Protein AF-A0A0F4IVL5-F1 (afdb_monomer_lite)

Structure (mmCIF, N/CA/C/O backbone):
data_AF-A0A0F4IVL5-F1
#
_entry.id   AF-A0A0F4IVL5-F1
#
loop_
_atom_site.group_PDB
_atom_site.id
_atom_site.type_symbol
_atom_site.label_atom_id
_atom_site.label_alt_id
_atom_site.label_comp_id
_atom_site.label_asym_id
_atom_site.label_entity_id
_atom_site.label_seq_id
_atom_site.pdbx_PDB_ins_code
_atom_site.Cartn_x
_atom_site.Cartn_y
_atom_site.Cartn_z
_atom_site.occupancy
_atom_site.B_iso_or_equiv
_atom_site.auth_seq_id
_atom_site.auth_comp_id
_atom_site.auth_asym_id
_atom_site.auth_atom_id
_atom_site.pdbx_PDB_model_num
ATOM 1 N N . MET A 1 1 ? -1.872 11.569 27.499 1.00 45.91 1 MET A N 1
ATOM 2 C CA . MET A 1 1 ? -1.286 10.921 26.307 1.00 45.91 1 MET A CA 1
ATOM 3 C C . MET A 1 1 ? -2.081 9.650 26.043 1.00 45.91 1 MET A C 1
ATOM 5 O O . MET A 1 1 ? -2.025 8.741 26.862 1.00 45.91 1 MET A O 1
ATOM 9 N N . GLN A 1 2 ? -2.922 9.628 25.009 1.00 46.56 2 GLN A N 1
ATOM 10 C CA . GLN A 1 2 ? -3.756 8.465 24.693 1.00 46.56 2 GLN A CA 1
ATOM 11 C C . GLN A 1 2 ? -2.870 7.436 23.980 1.00 46.56 2 GLN A C 1
ATOM 13 O O . GLN A 1 2 ? -2.248 7.750 22.970 1.00 46.56 2 GLN A O 1
ATOM 18 N N . LYS A 1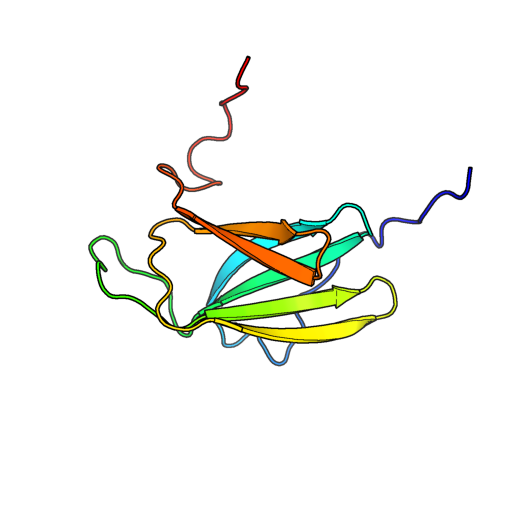 3 ? -2.719 6.245 24.565 1.00 47.25 3 LYS A N 1
ATOM 19 C CA . LYS A 1 3 ? -1.897 5.169 23.999 1.00 47.25 3 LYS A CA 1
ATOM 20 C C . LYS A 1 3 ? -2.745 4.457 22.948 1.00 47.25 3 LYS A C 1
ATOM 22 O O . LYS A 1 3 ? -3.630 3.684 23.309 1.00 47.25 3 LYS A O 1
ATOM 27 N N . THR A 1 4 ? -2.519 4.745 21.670 1.00 56.75 4 THR A N 1
ATOM 28 C CA . THR A 1 4 ? -3.123 3.964 20.58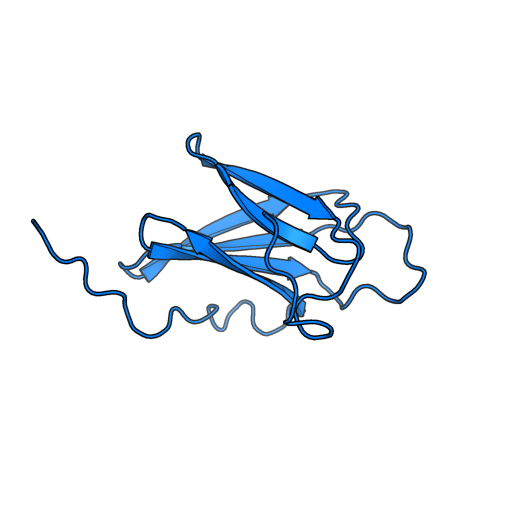5 1.00 56.75 4 THR A CA 1
ATOM 29 C C . THR A 1 4 ? -2.566 2.552 20.683 1.00 56.75 4 THR A C 1
ATOM 31 O O . THR A 1 4 ? -1.358 2.346 20.561 1.00 56.75 4 THR A O 1
ATOM 34 N N . ALA A 1 5 ? -3.429 1.582 20.981 1.00 56.59 5 ALA A N 1
ATOM 35 C CA . ALA A 1 5 ? -3.049 0.185 20.902 1.00 56.59 5 ALA A CA 1
ATOM 36 C C . ALA A 1 5 ? -2.736 -0.110 19.433 1.00 56.59 5 ALA A C 1
ATOM 38 O O . ALA A 1 5 ? -3.631 -0.083 18.591 1.00 56.59 5 ALA A O 1
ATOM 39 N N . LEU A 1 6 ? -1.460 -0.339 19.122 1.00 51.94 6 LEU A N 1
ATOM 40 C CA . LEU A 1 6 ? -1.075 -0.875 17.826 1.00 51.94 6 LEU A CA 1
ATOM 41 C C . LEU A 1 6 ? -1.705 -2.268 17.745 1.00 51.94 6 LEU A C 1
ATOM 43 O O . LEU A 1 6 ? -1.311 -3.166 18.492 1.00 51.94 6 LEU A O 1
ATOM 47 N N . ALA A 1 7 ? -2.738 -2.420 16.912 1.00 53.19 7 ALA A N 1
ATOM 48 C CA . ALA A 1 7 ? -3.296 -3.730 16.612 1.00 53.19 7 ALA A CA 1
ATOM 49 C C . ALA A 1 7 ? -2.143 -4.582 16.085 1.00 53.19 7 ALA A C 1
ATOM 51 O O . ALA A 1 7 ? -1.465 -4.194 15.134 1.00 53.19 7 ALA A O 1
ATOM 52 N N . SER A 1 8 ? -1.865 -5.688 16.772 1.00 52.81 8 SER A N 1
ATOM 53 C CA . SER A 1 8 ? -0.572 -6.360 16.682 1.00 52.81 8 SER A CA 1
ATOM 54 C C . SER A 1 8 ? -0.240 -6.832 15.271 1.00 52.81 8 SER A C 1
ATOM 56 O O . SER A 1 8 ? 0.938 -6.894 14.948 1.00 52.81 8 SER A O 1
ATOM 58 N N . PHE A 1 9 ? -1.233 -7.063 14.406 1.00 58.47 9 PHE A N 1
ATOM 59 C CA . PHE A 1 9 ? -1.015 -7.340 12.988 1.00 58.47 9 PHE A CA 1
ATOM 60 C C . PHE A 1 9 ? -2.221 -6.853 12.179 1.00 58.47 9 PHE A C 1
ATOM 62 O O . PHE A 1 9 ? -3.326 -7.378 12.323 1.00 58.47 9 PHE A O 1
ATOM 69 N N . ALA A 1 10 ? -2.030 -5.864 11.310 1.00 71.19 10 ALA A N 1
ATOM 70 C CA . ALA A 1 10 ? -2.988 -5.626 10.240 1.00 71.19 10 ALA A CA 1
ATOM 71 C C . ALA A 1 10 ? -2.763 -6.699 9.167 1.00 71.19 10 ALA A C 1
ATOM 73 O O . ALA A 1 10 ? -1.635 -6.912 8.720 1.00 71.19 10 ALA A O 1
ATOM 74 N N . HIS A 1 11 ? -3.822 -7.406 8.783 1.00 85.81 11 HIS A N 1
ATOM 75 C CA . HIS A 1 11 ? -3.759 -8.446 7.761 1.00 85.81 11 HIS A CA 1
ATOM 76 C C . HIS A 1 11 ? -4.280 -7.910 6.434 1.00 85.81 11 HIS A C 1
ATOM 78 O O . HIS A 1 11 ? -5.309 -7.235 6.401 1.00 85.81 11 HIS A O 1
ATOM 84 N N . LEU A 1 12 ? -3.618 -8.285 5.336 1.00 92.12 12 LEU A N 1
ATOM 85 C CA . LEU A 1 12 ? -4.168 -8.054 4.006 1.00 92.12 12 LEU A CA 1
ATOM 86 C C . LEU A 1 12 ? -5.525 -8.780 3.907 1.00 92.12 12 LEU A C 1
ATOM 88 O O . LEU A 1 12 ? -5.571 -9.986 4.196 1.00 92.12 12 LEU A O 1
ATOM 92 N N . PRO A 1 13 ? -6.618 -8.102 3.505 1.00 93.12 13 PRO A N 1
ATOM 93 C CA . PRO A 1 13 ? -7.913 -8.745 3.338 1.00 93.12 13 PRO A CA 1
ATOM 94 C C . PRO A 1 13 ? -7.835 -9.926 2.366 1.00 93.12 13 PRO A C 1
ATOM 96 O O . PRO A 1 13 ? -7.174 -9.856 1.330 1.00 93.12 13 PRO A O 1
ATOM 99 N N . ARG A 1 14 ? -8.535 -11.019 2.700 1.00 92.62 14 ARG A N 1
ATOM 100 C CA . ARG A 1 14 ? -8.492 -12.290 1.946 1.00 92.62 14 ARG A CA 1
ATOM 101 C C . ARG A 1 14 ? -8.837 -12.142 0.466 1.00 92.62 14 ARG A C 1
ATOM 103 O O . ARG A 1 14 ? -8.336 -12.900 -0.352 1.00 92.62 14 ARG A O 1
ATOM 110 N N . THR A 1 15 ? -9.661 -11.154 0.130 1.00 94.81 15 THR A N 1
ATOM 111 C CA . THR A 1 15 ? -10.059 -10.812 -1.243 1.00 94.81 15 THR A CA 1
ATOM 112 C C . THR A 1 15 ? -8.904 -10.371 -2.136 1.00 94.81 15 THR A C 1
ATOM 114 O O . THR A 1 15 ? -9.101 -10.282 -3.338 1.00 94.81 15 THR A O 1
ATOM 117 N N . HIS A 1 16 ? -7.734 -10.073 -1.566 1.00 94.88 16 HIS A N 1
ATOM 118 C CA . HIS A 1 16 ? -6.552 -9.620 -2.299 1.00 94.88 16 HIS A CA 1
ATOM 119 C C . HIS A 1 16 ? -5.373 -10.597 -2.194 1.00 94.88 16 HIS A C 1
ATOM 121 O O . HIS A 1 16 ? -4.253 -10.251 -2.562 1.00 94.88 16 HIS A O 1
ATOM 127 N N . HIS A 1 17 ? -5.590 -11.802 -1.652 1.00 93.50 17 HIS A N 1
ATOM 128 C CA . HIS A 1 17 ? -4.535 -12.818 -1.493 1.00 93.50 17 HIS A CA 1
ATOM 129 C C . HIS A 1 17 ? -4.094 -13.440 -2.823 1.00 93.50 17 HIS A C 1
ATOM 131 O O . HIS A 1 17 ? -3.039 -14.063 -2.883 1.00 93.50 17 HIS A O 1
ATOM 137 N N . ASP A 1 18 ? -4.885 -13.269 -3.880 1.00 93.38 18 ASP A N 1
ATOM 138 C CA . ASP A 1 18 ? -4.565 -13.650 -5.255 1.00 93.38 18 ASP A CA 1
ATOM 139 C C . ASP A 1 18 ? -3.544 -12.707 -5.916 1.00 93.38 18 ASP A C 1
ATOM 141 O O . ASP A 1 18 ? -2.912 -13.079 -6.905 1.00 93.38 18 ASP A O 1
ATOM 145 N N . ARG A 1 19 ? -3.353 -11.500 -5.368 1.00 94.81 19 ARG A N 1
ATOM 146 C CA . ARG A 1 19 ? -2.406 -10.505 -5.880 1.00 94.81 19 ARG A CA 1
ATOM 147 C C . ARG A 1 19 ? -1.026 -10.669 -5.246 1.00 94.81 19 ARG A C 1
ATOM 149 O O . ARG A 1 19 ? -0.867 -11.072 -4.094 1.00 94.81 19 ARG A O 1
ATOM 156 N N . HIS A 1 20 ? 0.004 -10.285 -5.989 1.00 93.31 20 HIS A N 1
ATOM 157 C CA . HIS A 1 20 ? 1.374 -10.299 -5.506 1.00 93.31 20 HIS A CA 1
ATOM 158 C C . HIS A 1 20 ? 1.676 -9.064 -4.650 1.00 93.31 20 HIS A C 1
ATOM 160 O O . HIS A 1 20 ? 1.575 -7.933 -5.125 1.00 93.31 20 HIS A O 1
ATOM 166 N N . VAL A 1 21 ? 2.101 -9.278 -3.403 1.00 93.38 21 VAL A N 1
ATOM 167 C CA . VAL A 1 21 ? 2.521 -8.201 -2.496 1.00 93.38 21 VAL A CA 1
ATOM 168 C C . VAL A 1 21 ? 3.917 -7.715 -2.876 1.00 93.38 21 VAL A C 1
ATOM 170 O O . VAL A 1 21 ? 4.894 -8.451 -2.752 1.00 93.38 21 VAL A O 1
ATOM 173 N N . LEU A 1 22 ? 4.020 -6.457 -3.302 1.00 90.94 22 LEU A N 1
ATOM 174 C CA . LEU A 1 22 ? 5.287 -5.829 -3.671 1.00 90.94 22 LEU A CA 1
ATOM 175 C C . LEU A 1 22 ? 6.019 -5.248 -2.460 1.00 90.94 22 LEU A C 1
ATOM 177 O O . LEU A 1 22 ? 7.232 -5.400 -2.323 1.00 90.94 22 LEU A O 1
ATOM 181 N N . THR A 1 23 ? 5.281 -4.563 -1.589 1.00 91.69 23 THR A N 1
ATOM 182 C CA . THR A 1 23 ? 5.776 -4.007 -0.326 1.00 91.69 23 THR A CA 1
ATOM 183 C C . THR A 1 23 ? 4.598 -3.678 0.585 1.00 91.69 23 THR A C 1
ATOM 185 O O . THR A 1 23 ? 3.454 -3.585 0.133 1.00 91.69 23 THR A O 1
ATOM 188 N N . SER A 1 24 ? 4.881 -3.476 1.866 1.00 92.38 24 SER A N 1
ATOM 189 C CA . SER A 1 24 ? 3.907 -3.006 2.843 1.00 92.38 24 SER A CA 1
ATOM 190 C C . SER A 1 24 ? 4.534 -2.013 3.815 1.00 92.38 24 SER A C 1
ATOM 192 O O . SER A 1 24 ? 5.740 -2.055 4.090 1.00 92.38 24 SER A O 1
ATOM 194 N N . THR A 1 25 ? 3.711 -1.127 4.358 1.00 91.00 25 THR A N 1
ATOM 195 C CA . THR A 1 25 ? 4.103 -0.183 5.407 1.00 91.00 25 THR A CA 1
ATOM 196 C C . THR A 1 25 ? 2.939 0.050 6.368 1.00 91.00 25 THR A C 1
ATOM 198 O O . THR A 1 25 ? 1.805 -0.319 6.068 1.00 91.00 25 THR A O 1
ATOM 201 N N . VAL A 1 26 ? 3.223 0.637 7.525 1.00 90.62 26 VAL A N 1
ATOM 202 C CA . VAL A 1 26 ? 2.214 1.140 8.461 1.00 90.62 26 VAL A CA 1
ATOM 203 C C . VAL A 1 26 ? 2.518 2.613 8.672 1.00 90.62 26 VAL A C 1
ATOM 205 O O . VAL A 1 26 ? 3.657 2.951 8.997 1.00 90.62 26 VAL A O 1
ATOM 208 N N . ASP A 1 27 ? 1.535 3.476 8.435 1.00 88.62 27 ASP A N 1
ATOM 209 C CA . ASP A 1 27 ? 1.716 4.915 8.595 1.00 88.62 27 ASP A CA 1
ATOM 210 C C . ASP A 1 27 ? 1.688 5.344 10.075 1.00 88.62 27 ASP A C 1
ATOM 212 O O . ASP A 1 27 ? 1.455 4.552 10.995 1.00 88.62 27 ASP A O 1
ATOM 216 N N . VAL A 1 28 ? 1.926 6.634 10.318 1.00 84.94 28 VAL A N 1
ATOM 217 C CA . VAL A 1 28 ? 1.938 7.216 11.671 1.00 84.94 28 VAL A CA 1
ATOM 218 C C . VAL A 1 28 ? 0.579 7.130 12.387 1.00 84.94 28 VAL A C 1
ATOM 220 O O . VAL A 1 28 ? 0.527 7.200 13.615 1.00 84.94 28 VAL A O 1
ATOM 223 N N . PHE A 1 29 ? -0.518 6.955 11.646 1.00 86.12 29 PHE A N 1
ATOM 224 C CA . PHE A 1 29 ? -1.872 6.808 12.182 1.00 86.12 29 PHE A CA 1
ATOM 225 C C . PHE A 1 29 ? -2.239 5.342 12.463 1.00 86.12 29 PHE A C 1
ATOM 227 O O . PHE A 1 29 ? -3.309 5.066 13.010 1.00 86.12 29 PHE A O 1
ATOM 234 N N . GLY A 1 30 ? -1.346 4.402 12.145 1.00 87.62 30 GLY A N 1
ATOM 235 C CA . GLY A 1 30 ? -1.565 2.971 12.317 1.00 87.62 30 GLY A CA 1
ATOM 236 C C . GLY A 1 30 ? -2.353 2.332 11.174 1.00 87.62 30 GLY A C 1
ATOM 237 O O . GLY A 1 30 ? -2.809 1.198 11.328 1.00 87.62 30 GLY A O 1
ATOM 238 N N . VAL A 1 31 ? -2.529 3.025 10.046 1.00 91.31 31 VAL A N 1
ATOM 239 C CA . VAL A 1 31 ? -3.134 2.452 8.841 1.00 91.31 31 VAL A CA 1
ATOM 240 C C . VAL A 1 31 ? -2.089 1.588 8.148 1.00 91.31 31 VAL A C 1
ATOM 242 O O . VAL A 1 31 ? -0.967 2.020 7.884 1.00 91.31 31 VAL A O 1
ATOM 245 N N . ALA A 1 32 ? -2.444 0.339 7.871 1.00 93.62 32 ALA A N 1
ATOM 246 C CA . ALA A 1 32 ? -1.569 -0.572 7.153 1.00 93.62 32 ALA A CA 1
ATOM 247 C C . ALA A 1 32 ? -1.824 -0.484 5.654 1.00 93.62 32 ALA A C 1
ATOM 249 O O . ALA A 1 32 ? -2.967 -0.584 5.214 1.00 93.62 32 ALA A O 1
ATOM 250 N N . HIS A 1 33 ? -0.755 -0.347 4.880 1.00 94.81 33 HIS A N 1
ATOM 251 C CA . HIS A 1 33 ? -0.809 -0.226 3.433 1.00 94.81 33 HIS A CA 1
ATOM 252 C C . HIS A 1 33 ? -0.057 -1.373 2.766 1.00 94.81 33 HIS A C 1
ATOM 254 O O . HIS A 1 33 ? 1.083 -1.675 3.130 1.00 94.81 33 HIS A O 1
ATOM 260 N N . TRP A 1 34 ? -0.661 -1.960 1.738 1.00 96.06 34 TRP A N 1
ATOM 261 C CA . TRP A 1 34 ? -0.017 -2.915 0.840 1.00 96.06 34 TRP A CA 1
ATOM 262 C C . TRP A 1 34 ? -0.024 -2.371 -0.573 1.00 96.06 34 TRP A C 1
ATOM 264 O O . TRP A 1 34 ? -1.077 -1.981 -1.065 1.00 96.06 34 TRP A O 1
ATOM 274 N N . LEU A 1 35 ? 1.130 -2.410 -1.238 1.00 95.75 35 LEU A N 1
ATOM 275 C CA . LEU A 1 35 ? 1.208 -2.245 -2.683 1.00 95.75 35 LEU A CA 1
ATOM 276 C C . LEU A 1 35 ? 1.153 -3.627 -3.332 1.00 95.75 35 LEU A C 1
ATOM 278 O O . LEU A 1 35 ? 2.020 -4.469 -3.077 1.00 95.75 35 LEU A O 1
ATOM 282 N N . LEU A 1 36 ? 0.155 -3.845 -4.175 1.00 95.88 36 LEU A N 1
AT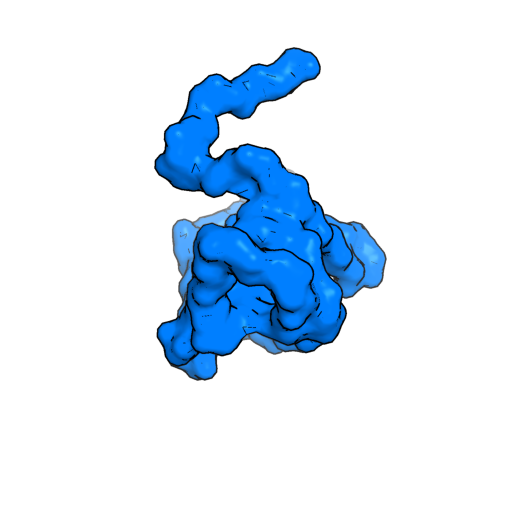OM 283 C CA . LEU A 1 36 ? -0.120 -5.112 -4.837 1.00 95.88 36 LEU A CA 1
ATOM 284 C C . LEU A 1 36 ? -0.002 -4.969 -6.354 1.00 95.88 36 LEU A C 1
ATOM 286 O O . LEU A 1 36 ? -0.287 -3.908 -6.902 1.00 95.88 36 LEU A O 1
ATOM 290 N N . ALA A 1 37 ? 0.361 -6.051 -7.034 1.00 93.94 37 ALA A N 1
ATOM 291 C CA . ALA A 1 37 ? 0.296 -6.171 -8.489 1.00 93.94 37 ALA A CA 1
ATOM 292 C C . ALA A 1 37 ? -0.248 -7.547 -8.889 1.00 93.94 37 ALA A C 1
ATOM 294 O O . ALA A 1 37 ? -0.267 -8.473 -8.079 1.00 93.94 37 ALA A O 1
ATOM 295 N N . ASP A 1 38 ? -0.646 -7.713 -10.150 1.00 92.19 38 ASP A N 1
ATOM 296 C CA . ASP A 1 38 ? -1.140 -9.003 -10.666 1.00 92.19 38 ASP A CA 1
ATOM 297 C C . ASP A 1 38 ? -0.096 -10.118 -10.590 1.00 92.19 38 ASP A C 1
ATOM 299 O O . ASP A 1 38 ? -0.424 -11.296 -10.478 1.00 92.19 38 ASP A O 1
ATOM 303 N N . ARG A 1 39 ? 1.186 -9.754 -10.663 1.00 87.00 39 ARG A N 1
ATOM 304 C CA . ARG A 1 39 ? 2.307 -10.691 -10.631 1.00 87.00 39 ARG A CA 1
ATOM 305 C C . ARG A 1 39 ? 3.561 -10.033 -10.074 1.00 87.00 39 ARG A C 1
ATOM 307 O O . ARG A 1 39 ? 3.695 -8.811 -10.085 1.00 87.00 39 ARG A O 1
ATOM 314 N N . ALA A 1 40 ? 4.510 -10.861 -9.654 1.00 80.81 40 ALA A N 1
ATOM 315 C CA . ALA A 1 40 ? 5.845 -10.406 -9.290 1.00 80.81 40 ALA A CA 1
ATOM 316 C C . ALA A 1 40 ? 6.557 -9.758 -10.497 1.00 80.81 40 ALA A C 1
ATOM 318 O O . ALA A 1 40 ? 6.600 -10.382 -11.563 1.00 80.81 40 ALA A O 1
ATOM 319 N N . PRO A 1 41 ? 7.149 -8.557 -10.349 1.00 74.44 41 PRO A N 1
ATOM 320 C CA . PRO A 1 41 ? 8.032 -7.984 -11.353 1.00 74.44 41 PRO A CA 1
ATOM 321 C C . PRO A 1 41 ? 9.246 -8.894 -11.534 1.00 74.44 41 PRO A C 1
ATOM 323 O O . PRO A 1 41 ? 9.877 -9.297 -10.552 1.00 74.44 41 PRO A O 1
ATOM 326 N N . GLN A 1 42 ? 9.587 -9.224 -12.776 1.00 73.81 42 GLN A N 1
ATOM 327 C CA . GLN A 1 42 ? 10.760 -10.046 -13.055 1.00 73.81 42 GLN A CA 1
ATOM 328 C C . GLN A 1 42 ? 12.023 -9.181 -13.180 1.00 73.81 42 GLN A C 1
ATOM 330 O O . GLN A 1 42 ? 11.953 -8.013 -13.577 1.00 73.81 42 GLN A O 1
ATOM 335 N N . PRO A 1 43 ? 13.217 -9.718 -12.868 1.00 66.25 43 PRO A N 1
ATOM 336 C CA . PRO A 1 43 ? 14.470 -9.040 -13.177 1.00 66.25 43 PRO A CA 1
ATOM 337 C C . PRO A 1 43 ? 14.541 -8.702 -14.675 1.00 66.25 43 PRO A C 1
ATOM 339 O O . PRO A 1 43 ? 14.518 -9.596 -15.512 1.00 66.25 43 PRO A O 1
ATOM 342 N N . GLY A 1 44 ? 14.612 -7.410 -15.011 1.00 67.50 44 GLY A N 1
ATOM 343 C CA . GLY A 1 44 ? 14.603 -6.934 -16.401 1.00 67.50 44 GLY A CA 1
ATOM 344 C C . GLY A 1 44 ? 13.240 -6.450 -16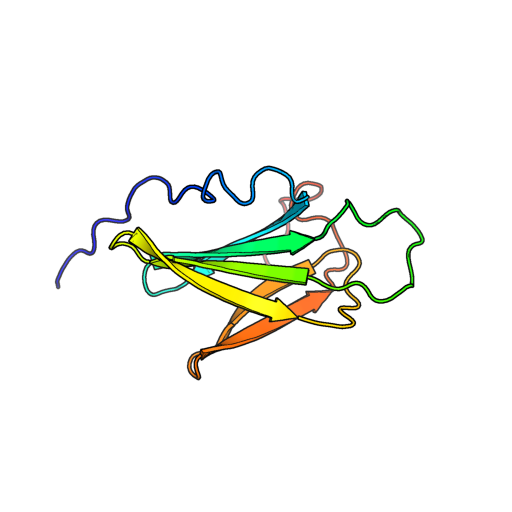.911 1.00 67.50 44 GLY A C 1
ATOM 345 O O . GLY A 1 44 ? 13.182 -5.898 -18.009 1.00 67.50 44 GLY A O 1
ATOM 346 N N . ASP A 1 45 ? 12.163 -6.567 -16.122 1.00 72.25 45 ASP A N 1
ATOM 347 C CA . ASP A 1 45 ? 10.895 -5.899 -16.427 1.00 72.25 45 ASP A CA 1
ATOM 348 C C . ASP A 1 45 ? 11.074 -4.375 -16.304 1.00 72.25 45 ASP A C 1
ATOM 350 O O . ASP A 1 45 ? 10.997 -3.786 -15.228 1.00 72.25 45 ASP A O 1
ATOM 354 N N . ALA A 1 46 ? 11.337 -3.728 -17.440 1.00 69.31 46 ALA A N 1
ATOM 355 C CA . ALA A 1 46 ? 11.369 -2.270 -17.572 1.00 69.31 46 ALA A CA 1
ATOM 356 C C . ALA A 1 46 ? 9.985 -1.675 -17.887 1.00 69.31 46 ALA A C 1
ATOM 358 O O . ALA A 1 46 ? 9.836 -0.456 -18.010 1.00 69.31 46 ALA A O 1
ATOM 359 N N . ARG A 1 47 ? 8.973 -2.532 -18.080 1.00 83.81 47 ARG A N 1
ATOM 360 C CA . ARG A 1 47 ? 7.630 -2.101 -18.460 1.00 83.81 47 ARG A CA 1
ATOM 361 C C . ARG A 1 47 ? 6.887 -1.542 -17.245 1.00 83.81 47 ARG A C 1
ATOM 363 O O . ARG A 1 47 ? 6.965 -2.141 -16.174 1.00 83.81 47 ARG A O 1
ATOM 370 N N . PRO A 1 48 ? 6.162 -0.422 -17.413 1.00 88.75 48 PRO A N 1
ATOM 371 C CA . PRO A 1 48 ? 5.209 0.023 -16.410 1.00 88.75 48 PRO A CA 1
ATOM 372 C C . PRO A 1 48 ? 4.190 -1.077 -16.118 1.00 88.75 48 PRO A C 1
ATOM 374 O O . PRO A 1 48 ? 3.842 -1.847 -17.016 1.00 88.75 48 PRO A O 1
ATOM 377 N N . PHE A 1 49 ? 3.697 -1.118 -14.889 1.00 88.25 49 PHE A N 1
ATOM 378 C CA . PHE A 1 49 ? 2.629 -2.020 -14.478 1.00 88.25 49 PHE A CA 1
ATOM 379 C C . PHE A 1 49 ? 1.561 -1.260 -13.699 1.00 88.25 49 PHE A C 1
ATOM 381 O O . PHE A 1 49 ? 1.839 -0.214 -13.110 1.00 88.25 49 PHE A O 1
ATOM 388 N N . ASP A 1 50 ? 0.353 -1.805 -13.687 1.00 93.06 50 ASP A N 1
ATOM 389 C CA . ASP A 1 50 ? -0.714 -1.307 -12.833 1.00 93.06 50 ASP A CA 1
ATOM 390 C C . ASP A 1 50 ? -0.610 -1.969 -11.456 1.00 93.06 50 ASP A C 1
ATOM 392 O O . ASP A 1 50 ? -0.205 -3.129 -11.323 1.00 93.06 50 ASP A O 1
ATOM 396 N N . ALA A 1 51 ? -0.928 -1.207 -10.420 1.00 94.62 51 ALA A N 1
ATOM 397 C CA . ALA A 1 51 ? -0.825 -1.617 -9.035 1.00 94.62 51 ALA A CA 1
ATOM 398 C C . ALA A 1 51 ? -2.064 -1.189 -8.248 1.00 94.62 51 ALA A C 1
ATOM 400 O O . ALA A 1 51 ? -2.772 -0.254 -8.614 1.00 94.62 51 ALA A O 1
ATOM 401 N N . LEU A 1 52 ? -2.299 -1.864 -7.131 1.00 97.25 52 LEU A N 1
ATOM 402 C CA . LEU A 1 52 ? -3.374 -1.559 -6.200 1.00 97.25 52 LEU A CA 1
ATOM 403 C C . LEU A 1 52 ? -2.772 -1.285 -4.827 1.00 97.25 52 LEU A C 1
ATOM 405 O O . LEU A 1 52 ? -2.047 -2.124 -4.293 1.00 97.25 52 LEU A O 1
ATOM 409 N N . VAL A 1 53 ? -3.092 -0.135 -4.243 1.00 97.25 53 VAL A N 1
ATOM 410 C CA . VAL A 1 53 ? -2.856 0.116 -2.824 1.00 97.25 53 VAL A CA 1
ATOM 411 C C . VAL A 1 53 ? -4.095 -0.291 -2.044 1.00 97.25 53 VAL A C 1
ATOM 413 O O . VAL A 1 53 ? -5.189 0.206 -2.304 1.00 97.25 53 VAL A O 1
ATOM 416 N N . VAL A 1 54 ? -3.912 -1.190 -1.083 1.00 97.31 54 VAL A N 1
ATOM 417 C CA . VAL A 1 54 ? -4.935 -1.554 -0.100 1.00 97.31 54 VAL A CA 1
ATOM 418 C C . VAL A 1 54 ? -4.543 -0.926 1.224 1.00 97.31 54 VAL A C 1
ATOM 420 O O . VAL A 1 54 ? -3.463 -1.222 1.731 1.00 97.31 54 VAL A O 1
ATOM 423 N N . SER A 1 55 ? -5.407 -0.084 1.782 1.00 95.44 55 SER A N 1
ATOM 424 C CA . SER A 1 55 ? -5.217 0.540 3.092 1.00 95.44 55 SER A CA 1
ATOM 425 C C . SER A 1 55 ? -6.224 -0.031 4.078 1.00 95.44 55 SER A C 1
ATOM 427 O O . SER A 1 55 ? -7.422 0.000 3.812 1.00 95.44 55 SER A O 1
ATOM 429 N N . VAL A 1 56 ? -5.760 -0.548 5.212 1.00 94.00 56 VAL A N 1
ATOM 430 C CA . VAL A 1 56 ? -6.610 -1.075 6.284 1.00 94.00 56 VAL A CA 1
ATOM 431 C C . VAL A 1 56 ? -6.415 -0.227 7.526 1.00 94.00 56 VAL A C 1
ATOM 433 O O . VAL A 1 56 ? -5.335 -0.194 8.119 1.00 94.00 56 VAL A O 1
ATOM 436 N N . HIS A 1 57 ? -7.481 0.456 7.919 1.00 91.75 57 HIS A N 1
ATOM 437 C CA . HIS A 1 57 ? -7.517 1.281 9.119 1.00 91.75 57 HIS A CA 1
ATOM 438 C C . HIS A 1 57 ? -7.587 0.413 10.383 1.00 91.75 57 HIS A C 1
ATOM 440 O O . HIS A 1 57 ? -8.148 -0.684 10.333 1.00 91.75 57 HIS A O 1
ATOM 446 N N . PRO A 1 58 ? -7.141 0.909 11.553 1.00 88.00 58 PRO A N 1
ATOM 447 C CA . PRO A 1 58 ? -7.269 0.192 12.827 1.00 88.00 58 PRO A CA 1
ATOM 448 C C . PRO A 1 58 ? -8.704 -0.247 13.173 1.00 88.00 58 PRO A C 1
ATOM 450 O O . PRO A 1 58 ? -8.896 -1.232 13.879 1.00 88.00 58 PRO A O 1
ATOM 453 N N . GLY A 1 59 ? -9.716 0.465 12.660 1.00 86.25 59 GLY A N 1
ATOM 454 C CA . GLY A 1 59 ? -11.135 0.114 12.802 1.00 86.25 59 GLY A CA 1
ATOM 455 C C . GLY A 1 59 ? -11.648 -0.939 11.810 1.00 86.25 59 GLY A C 1
ATOM 456 O O . GLY A 1 59 ? -12.831 -1.256 11.833 1.00 86.25 59 GLY A O 1
ATOM 457 N N . GLY A 1 60 ? -10.792 -1.460 10.926 1.00 86.50 60 GLY A N 1
ATOM 458 C CA . GLY A 1 60 ? -11.138 -2.463 9.914 1.00 86.50 60 GLY A CA 1
ATOM 459 C C . GLY A 1 60 ? -11.662 -1.902 8.589 1.00 86.50 60 GLY A C 1
ATOM 460 O O . GLY A 1 60 ? -11.892 -2.680 7.665 1.00 86.50 60 GLY A O 1
ATOM 461 N N . ASN A 1 61 ? -11.823 -0.580 8.461 1.00 91.31 61 ASN A N 1
ATOM 462 C CA . ASN A 1 61 ? -12.196 0.040 7.188 1.00 91.31 61 ASN A CA 1
ATOM 463 C C . ASN A 1 61 ? -11.103 -0.195 6.142 1.00 91.31 61 ASN A C 1
ATOM 465 O O . ASN A 1 61 ? -9.916 -0.049 6.441 1.00 91.31 61 ASN A O 1
ATOM 469 N N . VAL A 1 62 ? -11.522 -0.527 4.922 1.00 93.94 62 VAL A N 1
ATOM 470 C CA . VAL A 1 62 ? -10.630 -0.805 3.794 1.00 93.94 62 VAL A CA 1
ATOM 471 C C . VAL A 1 62 ? -10.804 0.274 2.735 1.00 93.94 62 VAL A C 1
ATOM 473 O O . VAL A 1 62 ? -11.923 0.535 2.297 1.00 93.94 62 VAL A O 1
ATOM 476 N N . GLU A 1 63 ? -9.697 0.862 2.295 1.00 95.25 63 GLU A N 1
ATOM 477 C CA . GLU A 1 63 ? -9.646 1.769 1.149 1.00 95.25 63 GLU A CA 1
ATOM 478 C C . GLU A 1 63 ? -8.787 1.166 0.042 1.00 95.25 63 GLU A C 1
ATOM 480 O O . GLU A 1 63 ? -7.757 0.539 0.301 1.00 95.25 63 GLU A O 1
ATOM 485 N N . LEU A 1 64 ? -9.220 1.379 -1.198 1.00 96.75 64 LEU A N 1
ATOM 486 C CA . LEU A 1 64 ? -8.564 0.885 -2.399 1.00 96.75 64 LEU A CA 1
ATOM 487 C C . LEU A 1 64 ? -8.137 2.072 -3.259 1.00 96.75 64 LEU A C 1
ATOM 489 O O . LEU A 1 64 ? -8.916 2.998 -3.482 1.00 96.75 64 LEU A 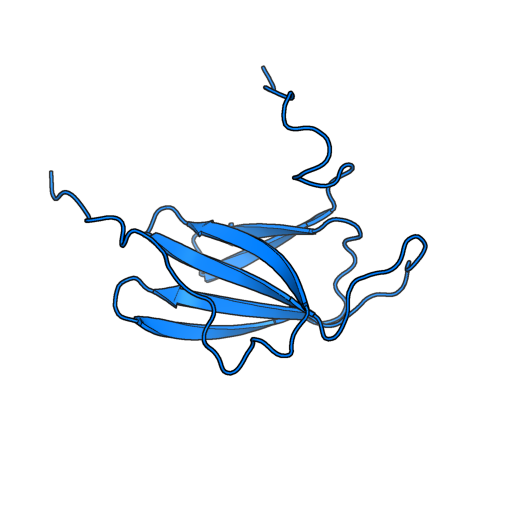O 1
ATOM 493 N N . THR A 1 65 ? -6.903 2.053 -3.749 1.00 97.06 65 THR A N 1
ATOM 494 C CA . THR A 1 65 ? -6.396 3.069 -4.678 1.00 97.06 65 THR A CA 1
ATOM 495 C C . THR A 1 65 ? -5.656 2.395 -5.817 1.00 97.06 65 THR A C 1
ATOM 497 O O . THR A 1 65 ? -4.618 1.768 -5.612 1.00 97.06 65 THR A O 1
ATOM 500 N N . GLU A 1 66 ? -6.192 2.525 -7.024 1.00 96.38 66 GLU A N 1
ATOM 501 C CA . GLU A 1 66 ? -5.548 2.031 -8.236 1.00 96.38 66 GLU A CA 1
ATOM 502 C C . GLU A 1 66 ? -4.460 3.005 -8.692 1.00 96.38 66 GLU A C 1
ATOM 504 O O . GLU A 1 66 ? -4.648 4.222 -8.709 1.00 96.38 66 GLU A O 1
ATOM 509 N N . LEU A 1 67 ? -3.311 2.455 -9.067 1.00 94.25 67 LEU A N 1
ATOM 510 C CA . LEU A 1 67 ? -2.181 3.179 -9.623 1.00 94.25 67 LEU A CA 1
ATOM 511 C C . LEU A 1 67 ? -1.878 2.592 -10.996 1.00 94.25 67 LEU A C 1
ATOM 513 O O . LEU A 1 67 ? -1.613 1.400 -11.113 1.00 94.25 67 LEU A O 1
ATOM 517 N N . SER A 1 68 ? -1.863 3.424 -12.030 1.00 91.94 68 SER A N 1
ATOM 518 C CA . SER A 1 68 ? -1.497 2.989 -13.378 1.00 91.94 68 SER A CA 1
ATOM 519 C C . SER A 1 68 ? -0.054 3.346 -13.719 1.00 91.94 68 SER A C 1
ATOM 521 O O . SER A 1 68 ? 0.453 4.381 -13.281 1.00 91.94 68 SER A O 1
ATOM 523 N N . ALA A 1 69 ? 0.579 2.552 -14.582 1.00 90.44 69 ALA A N 1
ATOM 524 C CA . ALA A 1 69 ? 1.899 2.845 -15.153 1.00 90.44 69 ALA A CA 1
ATOM 525 C C . ALA A 1 69 ? 3.038 3.062 -14.126 1.00 90.44 69 ALA A C 1
ATOM 527 O O . ALA A 1 69 ? 3.963 3.853 -14.350 1.00 90.44 69 ALA A O 1
ATOM 528 N N . VAL A 1 70 ? 3.022 2.311 -13.025 1.00 89.69 70 VAL A N 1
ATOM 529 C CA . VAL A 1 70 ? 4.073 2.315 -12.002 1.00 89.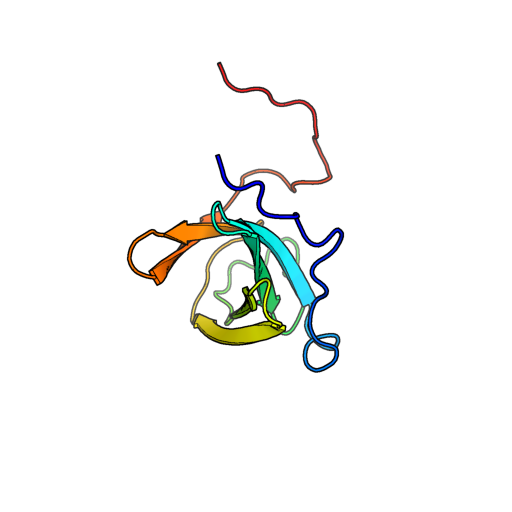69 70 VAL A CA 1
ATOM 530 C C . VAL A 1 70 ? 5.382 1.776 -12.583 1.00 89.69 70 VAL A C 1
ATOM 532 O O . VAL A 1 70 ? 5.422 0.708 -13.191 1.00 89.69 70 VAL A O 1
ATOM 535 N N . ARG A 1 71 ? 6.482 2.511 -12.378 1.00 86.25 71 ARG A N 1
ATOM 536 C CA . ARG A 1 71 ? 7.839 2.132 -12.811 1.00 86.25 71 ARG A CA 1
ATOM 537 C C . ARG A 1 71 ? 8.777 2.002 -11.613 1.00 86.25 71 ARG A C 1
ATOM 539 O O . ARG A 1 71 ? 9.649 2.840 -11.402 1.00 86.25 71 ARG A O 1
ATOM 546 N N . ALA A 1 72 ? 8.605 0.946 -10.824 1.00 82.44 72 ALA A N 1
ATOM 547 C CA . ALA A 1 72 ? 9.456 0.683 -9.668 1.00 82.44 72 ALA A CA 1
ATOM 548 C C . ALA A 1 72 ? 9.880 -0.788 -9.625 1.00 82.44 72 ALA A C 1
ATOM 550 O O . ALA A 1 72 ? 9.066 -1.670 -9.371 1.00 82.44 72 ALA A O 1
ATOM 551 N N . ARG A 1 73 ? 11.174 -1.049 -9.855 1.00 78.25 73 ARG A N 1
ATOM 552 C CA . ARG A 1 73 ? 11.747 -2.406 -9.795 1.00 78.25 73 ARG A CA 1
ATOM 553 C C . ARG A 1 73 ? 11.654 -3.002 -8.388 1.00 78.25 73 ARG A C 1
ATOM 555 O O . ARG A 1 73 ? 11.318 -4.170 -8.227 1.00 78.25 73 ARG A O 1
ATOM 562 N N . TRP A 1 74 ? 11.968 -2.189 -7.385 1.00 84.06 74 TRP A N 1
ATOM 563 C CA . TRP A 1 74 ? 11.880 -2.532 -5.968 1.00 84.06 74 TRP A CA 1
ATOM 564 C C . TRP A 1 74 ? 11.102 -1.423 -5.258 1.00 84.06 74 TRP A C 1
ATOM 566 O O . TRP A 1 74 ? 11.712 -0.459 -4.793 1.00 84.06 74 TRP A O 1
ATOM 576 N N . PRO A 1 75 ? 9.763 -1.484 -5.263 1.00 88.12 75 PRO A N 1
ATOM 577 C CA . PRO A 1 75 ? 8.951 -0.382 -4.782 1.00 88.12 75 PRO A CA 1
ATOM 578 C C . PRO A 1 75 ? 9.048 -0.225 -3.266 1.00 88.12 75 PRO A C 1
ATOM 580 O O . PRO A 1 75 ? 8.951 -1.186 -2.501 1.00 88.12 75 PRO A O 1
ATOM 583 N N . HIS A 1 76 ? 9.184 1.023 -2.844 1.00 88.69 76 HIS A N 1
ATOM 584 C CA . HIS A 1 76 ? 8.909 1.479 -1.495 1.00 88.69 76 HIS A CA 1
ATOM 585 C C . HIS A 1 76 ? 7.639 2.328 -1.532 1.00 88.69 76 HIS A C 1
ATOM 587 O O . HIS A 1 76 ? 7.468 3.123 -2.455 1.00 88.69 76 HIS A O 1
ATOM 593 N N . LEU A 1 77 ? 6.753 2.125 -0.562 1.00 92.25 77 LEU A N 1
ATOM 594 C CA . LEU A 1 77 ? 5.465 2.802 -0.470 1.00 92.25 77 LEU A CA 1
ATOM 595 C C . LEU A 1 77 ? 5.444 3.627 0.811 1.00 92.25 77 LEU A C 1
ATOM 597 O O . LEU A 1 77 ? 5.763 3.085 1.869 1.00 92.25 77 LEU A O 1
ATOM 601 N N . ASP A 1 78 ? 5.005 4.878 0.704 1.00 90.56 78 ASP A N 1
ATOM 602 C CA . ASP A 1 78 ? 4.700 5.720 1.857 1.00 90.56 78 ASP A CA 1
ATOM 603 C C . ASP A 1 78 ? 3.430 6.556 1.635 1.00 90.56 78 ASP A C 1
ATOM 605 O O . ASP A 1 78 ? 3.033 6.827 0.493 1.00 90.56 78 ASP A O 1
ATOM 609 N N . ARG A 1 79 ? 2.781 6.936 2.738 1.00 91.00 79 ARG A N 1
ATOM 610 C CA . ARG A 1 79 ? 1.533 7.701 2.773 1.00 91.00 79 ARG A CA 1
ATOM 611 C C . ARG A 1 79 ? 1.834 9.186 2.948 1.00 91.00 79 ARG A C 1
ATOM 613 O O . ARG A 1 79 ? 2.529 9.578 3.880 1.00 91.00 79 ARG A O 1
ATOM 620 N N . LEU A 1 80 ? 1.274 10.025 2.080 1.00 89.56 80 LEU A N 1
ATOM 621 C CA . LEU A 1 80 ? 1.375 11.475 2.218 1.00 89.56 80 LEU A CA 1
ATOM 622 C C . LEU A 1 80 ? 0.261 12.040 3.119 1.00 89.56 80 LEU A C 1
ATOM 624 O O . LEU A 1 80 ? -0.835 11.471 3.172 1.00 89.56 80 LEU A O 1
ATOM 628 N N . PRO A 1 81 ? 0.495 13.186 3.791 1.00 83.38 81 PRO A N 1
ATOM 629 C CA . PRO A 1 81 ? -0.500 13.824 4.660 1.00 83.38 81 PRO A CA 1
ATOM 630 C C . PRO A 1 81 ? -1.786 14.258 3.944 1.00 83.38 81 PRO A C 1
ATOM 632 O O . PRO A 1 81 ? -2.838 14.366 4.566 1.00 83.38 81 PRO A O 1
ATOM 635 N N . ASP A 1 82 ? -1.706 14.521 2.642 1.00 84.75 82 ASP A N 1
ATOM 636 C CA . ASP A 1 82 ? -2.802 14.987 1.786 1.00 84.75 82 ASP A CA 1
ATOM 637 C C . ASP A 1 82 ? -3.679 13.850 1.251 1.00 84.75 82 ASP A C 1
ATOM 639 O O . ASP A 1 82 ? -4.482 14.042 0.343 1.00 84.75 82 ASP A O 1
ATOM 643 N N . SER A 1 83 ? -3.535 12.654 1.812 1.00 80.25 83 SER A N 1
ATOM 644 C CA . SER A 1 83 ? -4.166 11.447 1.302 1.00 80.25 83 SER A CA 1
ATOM 645 C C . SER A 1 83 ? -3.643 10.967 -0.064 1.00 80.25 83 SER A C 1
ATOM 647 O O . SER A 1 83 ? -4.308 10.159 -0.722 1.00 80.25 83 SER A O 1
ATOM 649 N N . GLY A 1 84 ? -2.424 11.351 -0.454 1.00 90.56 84 GLY A N 1
ATOM 650 C CA . GLY A 1 84 ? -1.669 10.766 -1.566 1.00 90.56 84 GLY A CA 1
ATOM 651 C C . GLY A 1 84 ? -0.729 9.617 -1.165 1.00 90.56 84 GLY A C 1
ATOM 652 O O . GLY A 1 84 ? -0.593 9.260 0.008 1.00 90.56 84 GLY A O 1
ATOM 653 N N . PHE A 1 85 ? -0.060 9.021 -2.152 1.00 92.38 85 PHE A N 1
ATOM 654 C CA . PHE A 1 85 ? 0.985 8.011 -1.944 1.00 92.38 85 PHE A CA 1
ATOM 655 C C . PHE A 1 85 ? 2.247 8.378 -2.717 1.00 92.38 85 PHE A C 1
ATOM 657 O O . PHE A 1 85 ? 2.172 8.876 -3.840 1.00 92.38 85 PHE A O 1
ATOM 664 N N . VAL A 1 86 ? 3.404 8.052 -2.146 1.00 91.94 86 VAL A N 1
ATOM 665 C CA . VAL A 1 86 ? 4.679 8.049 -2.867 1.00 91.94 86 VAL A CA 1
ATOM 666 C C . VAL A 1 86 ? 5.089 6.607 -3.115 1.00 91.94 86 VAL A C 1
ATOM 668 O O . VAL A 1 86 ? 5.187 5.810 -2.182 1.00 91.94 86 VAL A O 1
ATOM 671 N N . VAL A 1 87 ? 5.362 6.287 -4.381 1.00 91.69 87 VAL A N 1
ATOM 672 C CA . VAL A 1 87 ? 5.979 5.019 -4.780 1.00 91.69 87 VAL A CA 1
ATOM 673 C C . VAL A 1 87 ? 7.384 5.308 -5.290 1.00 91.69 87 VAL A C 1
ATOM 675 O O . VAL A 1 87 ? 7.565 5.846 -6.381 1.00 91.69 87 VAL A O 1
ATOM 678 N N . ALA A 1 88 ? 8.387 4.957 -4.492 1.00 89.06 88 ALA A N 1
ATOM 679 C CA . ALA A 1 88 ? 9.791 5.148 -4.832 1.00 89.06 88 ALA A CA 1
ATOM 680 C C . ALA A 1 88 ? 10.419 3.841 -5.331 1.00 89.06 88 ALA A C 1
ATOM 682 O O . ALA A 1 88 ? 10.074 2.753 -4.874 1.00 89.06 88 ALA A O 1
ATOM 683 N N . ALA A 1 89 ? 11.381 3.938 -6.248 1.00 86.12 89 ALA A N 1
ATOM 684 C CA . ALA A 1 89 ? 12.191 2.800 -6.665 1.00 86.12 89 ALA A CA 1
ATOM 685 C C . ALA A 1 89 ? 13.454 2.718 -5.795 1.00 86.12 89 ALA A C 1
ATOM 687 O O . ALA A 1 89 ? 14.351 3.553 -5.911 1.00 86.12 89 ALA A O 1
ATOM 688 N N . SER A 1 90 ? 13.540 1.702 -4.937 1.00 80.25 90 SER A N 1
ATOM 689 C CA . SER A 1 90 ? 14.779 1.377 -4.227 1.00 80.25 90 SER A CA 1
ATOM 690 C C . SER A 1 90 ? 15.850 0.876 -5.204 1.00 80.25 90 SER A C 1
ATOM 692 O O . SER A 1 90 ? 15.543 0.481 -6.331 1.00 80.25 90 SER A O 1
ATOM 694 N N . ARG A 1 91 ? 17.115 0.874 -4.761 1.00 76.69 91 ARG A N 1
ATOM 695 C CA . ARG A 1 91 ? 18.265 0.231 -5.430 1.00 76.69 91 ARG A CA 1
ATOM 696 C C . ARG A 1 91 ? 18.597 -1.154 -4.871 1.00 76.69 91 ARG A C 1
ATOM 698 O O . ARG A 1 91 ? 19.490 -1.815 -5.392 1.00 76.69 91 ARG A O 1
ATOM 705 N N . THR A 1 92 ? 17.913 -1.579 -3.817 1.00 71.56 92 THR A N 1
ATOM 706 C CA . THR A 1 92 ? 18.088 -2.890 -3.188 1.00 71.56 92 THR A CA 1
ATOM 707 C C . THR A 1 92 ? 16.743 -3.421 -2.713 1.00 71.56 92 THR A C 1
ATOM 709 O O . THR A 1 92 ? 15.808 -2.664 -2.423 1.00 71.56 92 THR A O 1
ATOM 712 N N . ARG A 1 93 ? 16.623 -4.746 -2.631 1.00 68.56 93 ARG A N 1
ATOM 713 C CA . ARG A 1 93 ? 15.436 -5.389 -2.077 1.00 68.56 93 ARG A CA 1
ATOM 714 C C . ARG A 1 93 ? 15.478 -5.294 -0.548 1.00 68.56 93 ARG A C 1
ATOM 716 O O . ARG A 1 93 ? 16.490 -5.628 0.059 1.00 68.56 93 ARG A O 1
ATOM 723 N N . ARG A 1 94 ? 14.358 -4.902 0.075 1.00 61.62 94 ARG A N 1
ATOM 724 C CA . ARG A 1 94 ? 14.213 -4.668 1.532 1.00 61.62 94 ARG A CA 1
ATOM 725 C C . ARG A 1 94 ? 14.636 -5.849 2.429 1.00 61.62 94 ARG A C 1
ATOM 727 O O . ARG A 1 94 ? 14.881 -5.641 3.607 1.00 61.62 94 ARG A O 1
ATOM 734 N N . TYR A 1 95 ? 14.740 -7.062 1.883 1.00 57.91 95 TYR A N 1
ATOM 735 C CA . TYR A 1 95 ? 15.108 -8.281 2.617 1.00 57.91 95 TYR A CA 1
ATOM 736 C C . TYR A 1 95 ? 16.486 -8.854 2.256 1.00 57.91 95 TYR A C 1
ATOM 738 O O . TYR A 1 95 ? 16.864 -9.884 2.800 1.00 57.91 95 TYR A O 1
ATOM 746 N N . GLU A 1 96 ? 17.238 -8.218 1.354 1.00 56.22 96 GLU A N 1
ATOM 747 C CA . GLU A 1 96 ? 18.578 -8.690 0.966 1.00 56.22 96 GLU A CA 1
ATOM 748 C C . GLU A 1 96 ? 19.709 -7.944 1.691 1.00 56.22 96 GLU A C 1
ATOM 750 O O . GLU A 1 96 ? 20.851 -8.383 1.625 1.00 56.22 96 GLU A O 1
ATOM 755 N N . ASN A 1 97 ? 19.426 -6.839 2.396 1.00 50.53 97 ASN A N 1
ATOM 756 C CA . ASN A 1 97 ? 20.456 -6.092 3.122 1.00 50.53 97 ASN A CA 1
ATOM 757 C C . ASN A 1 97 ? 19.841 -5.260 4.264 1.00 50.53 97 ASN A C 1
ATOM 759 O O . ASN A 1 97 ? 19.417 -4.125 4.056 1.00 50.53 97 ASN A O 1
ATOM 763 N N . ALA A 1 98 ? 19.738 -5.843 5.461 1.00 47.06 98 ALA A N 1
ATOM 764 C CA . ALA A 1 98 ? 19.171 -5.189 6.646 1.00 47.06 98 ALA A CA 1
ATOM 765 C C . ALA A 1 98 ? 20.163 -4.256 7.385 1.00 47.06 98 ALA A C 1
ATOM 767 O O . ALA A 1 98 ? 19.803 -3.700 8.418 1.00 47.06 98 ALA A O 1
ATOM 768 N N . ASP A 1 99 ? 21.370 -4.039 6.844 1.00 45.97 99 ASP A N 1
ATOM 769 C CA . ASP A 1 99 ? 22.474 -3.321 7.507 1.00 45.97 99 ASP A CA 1
ATOM 770 C C . ASP A 1 99 ? 22.811 -1.967 6.856 1.00 45.97 99 ASP A C 1
ATOM 772 O O . ASP A 1 99 ? 23.959 -1.690 6.506 1.00 45.97 99 ASP A O 1
ATOM 776 N N . GLN A 1 100 ? 21.827 -1.089 6.667 1.00 48.16 100 GLN A N 1
ATOM 777 C CA . GLN A 1 100 ? 22.116 0.300 6.286 1.00 48.16 100 GLN A CA 1
ATOM 778 C C . GLN A 1 100 ? 21.385 1.261 7.229 1.00 48.16 100 GLN A C 1
ATOM 780 O O . GLN A 1 100 ? 20.196 1.528 7.078 1.00 48.16 100 GLN A O 1
ATOM 785 N N . VAL A 1 101 ? 22.127 1.787 8.207 1.00 40.81 101 VAL A N 1
ATOM 786 C CA . VAL A 1 101 ? 21.810 3.048 8.888 1.00 40.81 101 VAL A CA 1
ATOM 787 C C . VAL A 1 101 ? 22.364 4.168 8.012 1.00 40.81 101 VAL A C 1
ATOM 789 O O . VAL A 1 101 ? 23.534 4.107 7.632 1.00 40.81 101 VAL A O 1
ATOM 792 N N . GLN A 1 102 ? 21.564 5.185 7.695 1.00 37.38 102 GLN A N 1
ATOM 793 C CA . GLN A 1 102 ? 22.087 6.407 7.087 1.00 37.38 102 GLN A CA 1
ATOM 794 C C . GLN A 1 102 ? 22.247 7.479 8.174 1.00 37.38 102 GLN A C 1
ATOM 796 O O . GLN A 1 102 ? 21.290 7.769 8.893 1.00 37.38 102 GLN A O 1
ATOM 801 N N . VAL A 1 103 ? 23.474 7.996 8.305 1.00 41.59 103 VAL A N 1
ATOM 802 C CA . VAL A 1 103 ? 23.831 9.218 9.051 1.00 41.59 103 VAL A CA 1
ATOM 803 C C . VAL A 1 103 ? 23.328 10.470 8.344 1.00 41.59 103 VAL A C 1
ATOM 805 O O . VAL A 1 103 ? 23.308 10.469 7.090 1.00 41.59 103 VAL A O 1
#

Radius of gyration: 14.6 Å; chains: 1; bounding box: 36×29×45 Å

pLDDT: mean 81.32, std 16.51, range [37.38, 97.31]

Foldseek 3Di:
DDDPPLPPDDDDPPVCPQWDFLDWDAAPQNKIKTKTFNDQQDVVPQWFGKIWIWIQHPVRDIDIDIDGRDGANRWDWDADPVRDIDTDHDPDHCPPDVPDDDD

Sequence (103 aa):
MQKTALASFAHLPRTHHDRHVLTSTVDVFGVAHWLLADRAPQPGDARPFDALVVSVHPGGNVELTELSAVRARWPHLDRLPDSGFVVAASRTRRYENADQVQV

Organism: NCBI:txid68223

Secondary structure (DSSP, 8-state):
-------S-PPPPGGGTTSEEEEEEE-TTS-EEEEEESSPPPTT--S-EEEEEEEE-TTS-EEEEEEEEE--SSEEEEE-TTS-EEEEE-SS-TTT-------